Protein AF-A0A2N3AXG7-F1 (afdb_monomer)

pLDDT: mean 76.44, std 20.75, range [35.34, 97.69]

Radius of gyration: 33.72 Å; Cα contacts (8 Å, |Δi|>4): 97; chains: 1; bounding box: 84×44×78 Å

Nearest PDB structures (foldseek):
  7apy-assembly1_B  TM=9.740E-01  e=7.199E-06  Stutzerimonas stutzeri
  6y7d-assembly1_A  TM=9.751E-01  e=1.204E-05  Stutzerimonas stutzeri
  7aq8-assembly1_A  TM=9.779E-01  e=1.204E-05  Stutzerimonas stutzeri
  7aq2-assembly1_A  TM=9.759E-01  e=1.284E-05  Stutzerimonas stutzeri
  7aq6-assembly1_A  TM=9.779E-01  e=1.558E-05  Stutzerimonas stutzeri

Foldseek 3Di:
DDDDPPDDPDQDPCNCPPDPVVVVVVVVVCVVPDPDPPPPPDPDPPPDPDLDDDPPDFAPDWDWDDPPPQQWIWIAGPPVRHTPDIGHGPHCDPPPRQVHDPVNVVVVPD

Secondary structure (DSSP, 8-state):
---------PPPHHHHHS-HHHHHHHHHHHHHS-S-S---------------PPTTPPPSEEEEEE-GGG-EEEEEEETTTEEEEEEESSS--TTT-TTTSHHHHHHHH-

Structure (mmCIF, N/CA/C/O backbone):
data_AF-A0A2N3AXG7-F1
#
_entry.id   AF-A0A2N3AXG7-F1
#
loop_
_atom_site.group_PDB
_atom_site.id
_atom_site.type_symbol
_atom_site.label_atom_id
_atom_site.label_alt_id
_atom_site.label_comp_id
_atom_site.label_asym_id
_atom_site.label_entity_id
_atom_site.label_seq_id
_atom_site.pdbx_PDB_ins_code
_atom_site.Cartn_x
_atom_site.Cartn_y
_atom_site.Cartn_z
_atom_site.occupancy
_atom_site.B_iso_or_equiv
_atom_site.auth_seq_id
_atom_site.auth_comp_id
_atom_site.auth_asym_id
_atom_site.auth_atom_id
_atom_site.pdbx_PDB_model_num
ATOM 1 N N . MET A 1 1 ? 70.076 32.043 -35.216 1.00 35.34 1 MET A N 1
ATOM 2 C CA . MET A 1 1 ? 69.503 30.693 -35.353 1.00 35.34 1 MET A CA 1
ATOM 3 C C . MET A 1 1 ? 68.031 30.889 -35.658 1.00 35.34 1 MET A C 1
ATOM 5 O O . MET A 1 1 ? 67.311 31.403 -34.815 1.00 35.34 1 MET A O 1
ATOM 9 N N . SER A 1 2 ? 67.659 30.713 -36.918 1.00 35.56 2 SER A N 1
ATOM 10 C CA . SER A 1 2 ? 66.322 30.960 -37.454 1.00 35.56 2 SER A CA 1
ATOM 11 C C . SER A 1 2 ? 65.534 29.658 -37.404 1.00 35.56 2 SER A C 1
ATOM 13 O O . SER A 1 2 ? 65.765 28.784 -38.237 1.00 35.56 2 SER A O 1
ATOM 15 N N . ASP A 1 3 ? 64.632 29.538 -36.435 1.00 36.44 3 ASP A N 1
ATOM 16 C CA . ASP A 1 3 ? 63.782 28.359 -36.291 1.00 36.44 3 ASP A CA 1
ATOM 17 C C . ASP A 1 3 ? 62.529 28.526 -37.159 1.00 36.44 3 ASP A C 1
ATOM 19 O O . ASP A 1 3 ? 61.551 29.185 -36.800 1.00 36.44 3 ASP A O 1
ATOM 23 N N . THR A 1 4 ? 62.588 27.949 -38.355 1.00 39.97 4 THR A N 1
ATOM 24 C CA . THR A 1 4 ? 61.444 27.743 -39.241 1.00 39.97 4 THR A CA 1
ATOM 25 C C . THR A 1 4 ? 60.565 26.643 -38.655 1.00 39.97 4 THR A C 1
ATOM 27 O O . THR A 1 4 ? 60.826 25.457 -38.841 1.00 39.97 4 THR A O 1
ATOM 30 N N . ASN A 1 5 ? 59.527 27.031 -37.915 1.00 39.94 5 ASN A N 1
ATOM 31 C CA . ASN A 1 5 ? 58.495 26.099 -37.470 1.00 39.94 5 ASN A CA 1
ATOM 32 C C . ASN A 1 5 ? 57.604 25.712 -38.659 1.00 39.94 5 ASN A C 1
ATOM 34 O O . ASN A 1 5 ? 56.692 26.453 -39.032 1.00 39.94 5 ASN A O 1
ATOM 38 N N . ASP A 1 6 ? 57.879 24.540 -39.229 1.00 43.25 6 ASP A N 1
ATOM 39 C CA . ASP A 1 6 ? 57.037 23.841 -40.199 1.00 43.25 6 ASP A CA 1
ATOM 40 C C . ASP A 1 6 ? 55.641 23.567 -39.612 1.00 43.25 6 ASP A C 1
ATOM 42 O O . ASP A 1 6 ? 55.376 22.560 -38.948 1.00 43.25 6 ASP A O 1
ATOM 46 N N . MET A 1 7 ? 54.714 24.491 -39.858 1.00 40.09 7 MET A N 1
ATOM 47 C CA . MET A 1 7 ? 53.294 24.315 -39.576 1.00 40.09 7 MET A CA 1
ATOM 48 C C . MET A 1 7 ? 52.676 23.412 -40.647 1.00 40.09 7 MET A C 1
ATOM 50 O O . MET A 1 7 ? 52.398 23.836 -41.768 1.00 40.09 7 MET A O 1
ATOM 54 N N . LYS A 1 8 ? 52.436 22.147 -40.283 1.00 50.31 8 LYS A N 1
ATOM 55 C CA . LYS A 1 8 ? 51.579 21.215 -41.035 1.00 50.31 8 LYS A CA 1
ATOM 56 C C . LYS A 1 8 ? 50.239 21.899 -41.363 1.00 50.31 8 LYS A C 1
ATOM 58 O O . LYS A 1 8 ? 49.636 22.467 -40.449 1.00 50.31 8 LYS A O 1
ATOM 63 N N . PRO A 1 9 ? 49.724 21.824 -42.606 1.00 49.94 9 PRO A N 1
ATOM 64 C CA . PRO A 1 9 ? 48.485 22.492 -42.987 1.00 49.94 9 PRO A CA 1
ATOM 65 C C . PRO A 1 9 ? 47.288 21.679 -42.475 1.00 49.94 9 PRO A C 1
ATOM 67 O O . PRO A 1 9 ? 46.662 20.914 -43.202 1.00 49.94 9 PRO A O 1
ATOM 70 N N . GLY A 1 10 ? 47.007 21.793 -41.179 1.00 58.91 10 GLY A N 1
ATOM 71 C CA . GLY A 1 10 ? 45.813 21.248 -40.544 1.00 58.91 10 GLY A CA 1
ATOM 72 C C . GLY A 1 10 ? 44.781 22.354 -40.377 1.00 58.91 10 GLY A C 1
ATOM 73 O O . GLY A 1 10 ? 45.052 23.355 -39.721 1.00 58.91 10 GLY A O 1
ATOM 74 N N . VAL A 1 11 ? 43.602 22.182 -40.971 1.00 63.62 11 VAL A N 1
ATOM 75 C CA . VAL A 1 11 ? 42.491 23.138 -40.865 1.00 63.62 11 VAL A CA 1
ATOM 76 C C . VAL A 1 11 ? 42.128 23.343 -39.391 1.00 63.62 11 VAL A C 1
ATOM 78 O O . VAL A 1 11 ? 41.762 22.399 -38.688 1.00 63.62 11 VAL A O 1
ATOM 81 N N . SER A 1 12 ? 42.244 24.581 -38.909 1.00 65.19 12 SER A N 1
ATOM 82 C CA . SER A 1 12 ? 41.931 24.930 -37.525 1.00 65.19 12 SER A CA 1
ATOM 83 C C . SER A 1 12 ? 40.420 24.923 -37.293 1.00 65.19 12 SER A C 1
ATOM 85 O O . SER A 1 12 ? 39.640 25.381 -38.126 1.00 65.19 12 SER A O 1
ATOM 87 N N . ARG A 1 13 ? 39.978 24.486 -36.106 1.00 62.94 13 ARG A N 1
ATOM 88 C CA . ARG A 1 13 ? 38.559 24.535 -35.686 1.00 62.94 13 ARG A CA 1
ATOM 89 C C . ARG A 1 13 ? 37.971 25.950 -35.755 1.00 62.94 13 ARG A C 1
ATOM 91 O O . ARG A 1 13 ? 36.769 26.111 -35.937 1.00 62.94 13 ARG A O 1
ATOM 98 N N . ARG A 1 14 ? 38.827 26.969 -35.631 1.00 65.69 14 ARG A N 1
ATOM 99 C CA . ARG A 1 14 ? 38.451 28.381 -35.768 1.00 65.69 14 ARG A CA 1
ATOM 100 C C . ARG A 1 14 ? 38.230 28.783 -37.233 1.00 65.69 14 ARG A C 1
ATOM 102 O O . ARG A 1 14 ? 37.354 29.598 -37.506 1.00 65.69 14 ARG A O 1
ATOM 109 N N . ASP A 1 15 ? 38.943 28.157 -38.169 1.00 62.09 15 ASP A N 1
ATOM 110 C CA . ASP A 1 15 ? 38.773 28.385 -39.611 1.00 62.09 15 ASP A CA 1
ATOM 111 C C . ASP A 1 15 ? 37.485 27.745 -40.151 1.00 62.09 15 ASP A C 1
ATOM 113 O O . ASP A 1 15 ? 36.915 28.235 -41.123 1.00 62.09 15 ASP A O 1
ATOM 117 N N . LEU A 1 16 ? 36.988 26.688 -39.496 1.00 63.81 16 LEU A N 1
ATOM 118 C CA . LEU A 1 16 ? 35.723 26.025 -39.840 1.00 63.81 16 LEU A CA 1
ATOM 119 C C . LEU A 1 16 ? 34.479 26.840 -39.431 1.00 63.81 16 LEU A C 1
ATOM 121 O O . LEU A 1 16 ? 33.433 26.726 -40.063 1.00 63.81 16 LEU A O 1
ATOM 125 N N . MET A 1 17 ? 34.586 27.666 -38.387 1.00 66.00 17 MET A N 1
ATOM 126 C CA . MET A 1 17 ? 33.447 28.352 -37.752 1.00 66.00 17 MET A CA 1
ATOM 127 C C . MET A 1 17 ? 33.316 29.839 -38.131 1.00 66.00 17 MET A C 1
ATOM 129 O O . MET A 1 17 ? 32.365 30.491 -37.713 1.00 66.00 17 MET A O 1
ATOM 133 N N . THR A 1 18 ? 34.250 30.401 -38.907 1.00 64.19 18 THR A N 1
ATOM 134 C CA . THR A 1 18 ? 34.326 31.854 -39.174 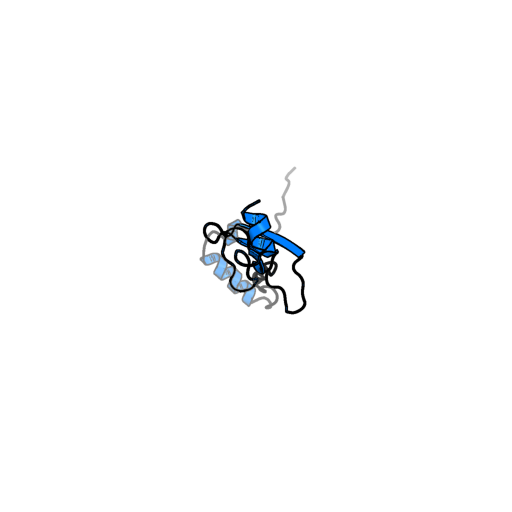1.00 64.19 18 THR A CA 1
ATOM 135 C C . THR A 1 18 ? 33.611 32.329 -40.448 1.00 64.19 18 THR A C 1
ATOM 137 O O . THR A 1 18 ? 33.672 33.512 -40.772 1.00 64.19 18 THR A O 1
ATOM 140 N N . GLY A 1 19 ? 32.862 31.469 -41.150 1.00 57.25 19 GLY A N 1
ATOM 141 C CA . GLY A 1 19 ? 31.907 31.940 -42.161 1.00 57.25 19 GLY A CA 1
ATOM 142 C C . GLY A 1 19 ? 31.287 30.840 -43.035 1.00 57.25 19 GLY A C 1
ATOM 143 O O . GLY A 1 19 ? 31.980 29.889 -43.406 1.00 57.25 19 GLY A O 1
ATOM 144 N N . PRO A 1 20 ? 30.008 30.974 -43.440 1.00 57.38 20 PRO A N 1
ATOM 145 C CA . PRO A 1 20 ? 29.281 29.951 -44.207 1.00 57.38 20 PRO A CA 1
ATOM 146 C C . PRO A 1 20 ? 29.902 29.655 -45.585 1.00 57.38 20 PRO A C 1
ATOM 148 O O . PRO A 1 20 ? 29.749 28.556 -46.113 1.00 57.38 20 PRO A O 1
ATOM 151 N N . ALA A 1 21 ? 30.667 30.596 -46.147 1.00 52.53 21 ALA A N 1
ATOM 152 C CA . ALA A 1 21 ? 31.311 30.449 -47.452 1.00 52.53 21 ALA A CA 1
ATOM 153 C C . ALA A 1 21 ? 32.459 29.416 -47.475 1.00 52.53 21 ALA A C 1
ATOM 155 O O . ALA A 1 21 ? 32.724 28.822 -48.517 1.00 52.53 21 ALA A O 1
ATOM 156 N N . LYS A 1 22 ? 33.135 29.163 -46.342 1.00 51.59 22 LYS A N 1
ATOM 157 C CA . LYS A 1 22 ? 34.269 28.216 -46.288 1.00 51.59 22 LYS A CA 1
ATOM 158 C C . LYS A 1 22 ? 33.840 26.774 -46.011 1.00 51.59 22 LYS A C 1
ATOM 160 O O . LYS A 1 22 ? 34.492 25.847 -46.486 1.00 51.59 22 LYS A O 1
ATOM 165 N N . LEU A 1 23 ? 32.708 26.581 -45.332 1.00 55.22 23 LEU A N 1
ATOM 166 C CA . LEU A 1 23 ? 32.096 25.263 -45.144 1.00 55.22 23 LEU A CA 1
ATOM 167 C C . LEU A 1 23 ? 31.639 24.660 -46.483 1.00 55.22 23 LEU A C 1
ATOM 169 O O . LEU A 1 23 ? 31.842 23.472 -46.719 1.00 55.22 23 LEU A O 1
ATOM 173 N N . ALA A 1 24 ? 31.104 25.486 -47.389 1.00 55.53 24 ALA A N 1
ATOM 174 C CA . ALA A 1 24 ? 30.719 2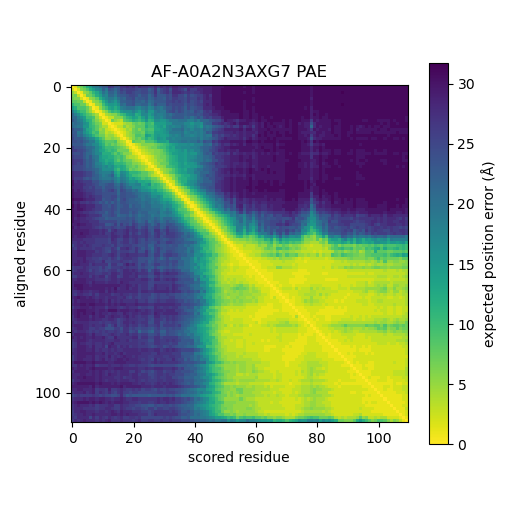5.061 -48.736 1.00 55.53 24 ALA A CA 1
ATOM 175 C C . ALA A 1 24 ? 31.923 24.599 -49.580 1.00 55.53 24 ALA A C 1
ATOM 177 O O . ALA A 1 24 ? 31.811 23.638 -50.337 1.00 55.53 24 ALA A O 1
ATOM 178 N N . LEU A 1 25 ? 33.090 25.229 -49.409 1.00 55.16 25 LEU A N 1
ATOM 179 C CA . LEU A 1 25 ? 34.331 24.837 -50.086 1.00 55.16 25 LEU A CA 1
ATOM 180 C C . LEU A 1 25 ? 34.907 23.522 -49.539 1.00 55.16 25 LEU A C 1
ATOM 182 O O . LEU A 1 25 ? 35.388 22.705 -50.319 1.00 55.16 25 LEU A O 1
ATOM 186 N N . LEU A 1 26 ? 34.807 23.270 -48.229 1.00 55.94 26 LEU A N 1
ATOM 187 C CA . LEU A 1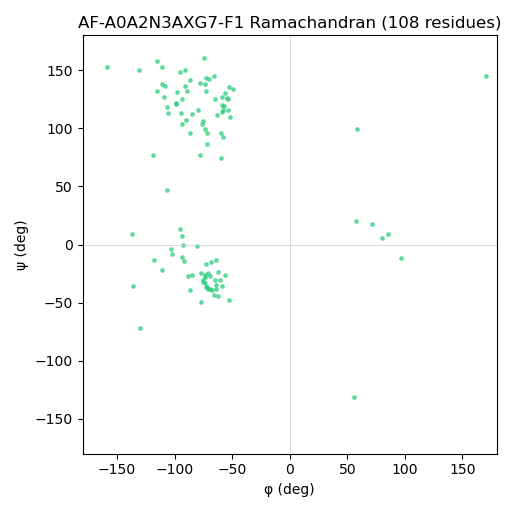 26 ? 35.234 21.997 -47.633 1.00 55.94 26 LEU A CA 1
ATOM 188 C C . LEU A 1 26 ? 34.266 20.847 -47.970 1.00 55.94 26 LEU A C 1
ATOM 190 O O . LEU A 1 26 ? 34.706 19.732 -48.238 1.00 55.94 26 LEU A O 1
ATOM 194 N N . ALA A 1 27 ? 32.961 21.127 -48.033 1.00 54.69 27 ALA A N 1
ATOM 195 C CA . ALA A 1 27 ? 31.952 20.177 -48.502 1.00 54.69 27 ALA A CA 1
ATOM 196 C C . ALA A 1 27 ? 32.094 19.876 -50.007 1.00 54.69 27 ALA A C 1
ATOM 198 O O . ALA A 1 27 ? 31.987 18.722 -50.417 1.00 54.69 27 ALA A O 1
ATOM 199 N N . GLY A 1 28 ? 32.402 20.890 -50.825 1.00 51.97 28 GLY A N 1
ATOM 200 C CA . GLY A 1 28 ? 32.654 20.736 -52.260 1.00 51.97 28 GLY A CA 1
ATOM 201 C C . GLY A 1 28 ? 33.959 19.995 -52.571 1.00 51.97 28 GLY A C 1
ATOM 202 O O . GLY A 1 28 ? 33.987 19.157 -53.468 1.00 51.97 28 GLY A O 1
ATOM 203 N N . ALA A 1 29 ? 35.023 20.231 -51.797 1.00 50.19 29 ALA A N 1
ATOM 204 C CA . ALA A 1 29 ? 36.291 19.514 -51.945 1.00 50.19 29 ALA A CA 1
ATOM 205 C C . ALA A 1 29 ? 36.224 18.065 -51.420 1.00 50.19 29 ALA A C 1
ATOM 207 O O . ALA A 1 29 ? 36.849 17.177 -51.998 1.00 50.19 29 ALA A O 1
ATOM 208 N N . GLY A 1 30 ? 35.429 17.796 -50.376 1.00 48.03 30 GLY A N 1
ATOM 209 C CA . GLY A 1 30 ? 35.178 16.437 -49.877 1.00 48.03 30 GLY A CA 1
ATOM 210 C C . GLY A 1 30 ? 34.311 15.580 -50.808 1.00 48.03 30 GLY A C 1
ATOM 211 O O . GLY A 1 30 ? 34.428 14.358 -50.799 1.00 48.03 30 GLY A O 1
ATOM 212 N N . ALA A 1 31 ? 33.479 16.201 -51.650 1.00 49.69 31 ALA A N 1
ATOM 213 C CA . ALA A 1 31 ? 32.682 15.494 -52.653 1.00 49.69 31 ALA A CA 1
ATOM 214 C C . ALA A 1 31 ? 33.501 15.065 -53.889 1.00 49.69 31 ALA A C 1
ATOM 216 O O . ALA A 1 31 ? 33.138 14.096 -54.552 1.00 49.69 31 ALA A O 1
ATOM 217 N N . ALA A 1 32 ? 34.611 15.750 -54.191 1.00 50.03 32 ALA A N 1
ATOM 218 C CA . ALA A 1 32 ? 35.457 15.452 -55.353 1.00 50.03 32 ALA A CA 1
ATOM 219 C C . ALA A 1 32 ? 36.606 14.463 -55.061 1.00 50.03 32 ALA A C 1
ATOM 221 O O . ALA A 1 32 ? 37.197 13.920 -55.991 1.00 50.03 32 ALA A O 1
ATOM 222 N N . MET A 1 33 ? 36.910 14.192 -53.788 1.00 49.03 33 MET A N 1
ATOM 223 C CA . MET A 1 33 ? 37.971 13.271 -53.362 1.00 49.03 33 MET A CA 1
ATOM 224 C C . MET A 1 33 ? 37.377 12.111 -52.558 1.00 49.03 33 MET A C 1
ATOM 226 O O . MET A 1 33 ? 37.474 12.096 -51.339 1.00 49.03 33 MET A O 1
ATOM 230 N N . GLY A 1 34 ? 36.766 11.147 -53.255 1.00 43.16 34 GLY A N 1
ATOM 231 C CA . GLY A 1 34 ? 36.455 9.809 -52.733 1.00 43.16 34 GLY A CA 1
ATOM 232 C C . GLY A 1 34 ? 35.563 9.784 -51.486 1.00 43.16 34 GLY A C 1
ATOM 233 O O . G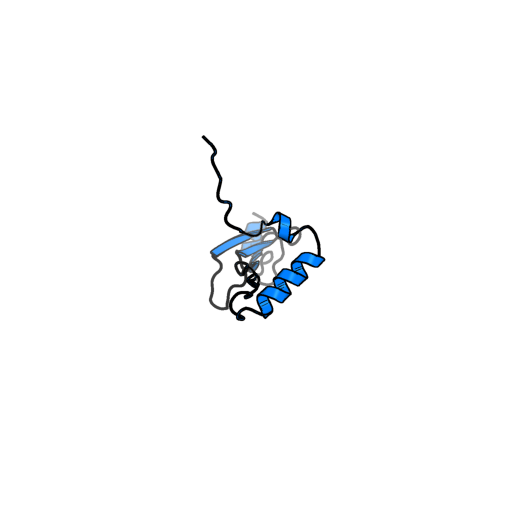LY A 1 34 ? 36.039 9.920 -50.363 1.00 43.16 34 GLY A O 1
ATOM 234 N N . GLY A 1 35 ? 34.267 9.529 -51.682 1.00 47.91 35 GLY A N 1
ATOM 235 C CA . GLY A 1 35 ? 33.245 9.441 -50.633 1.00 47.91 35 GLY A CA 1
ATOM 236 C C . GLY A 1 35 ? 33.478 8.358 -49.569 1.00 47.91 35 GLY A C 1
ATOM 237 O O . GLY A 1 35 ? 32.774 7.355 -49.545 1.00 47.91 35 GLY A O 1
ATOM 238 N N . ALA A 1 36 ? 34.423 8.583 -48.656 1.00 51.19 36 ALA A N 1
ATOM 239 C CA . ALA A 1 36 ? 34.731 7.696 -47.532 1.00 51.19 36 ALA A CA 1
ATOM 240 C C . ALA A 1 36 ? 34.963 8.436 -46.195 1.00 51.19 36 ALA A C 1
ATOM 242 O O . ALA A 1 36 ? 35.384 7.818 -45.222 1.00 51.19 36 ALA A O 1
ATOM 243 N N . GLY A 1 37 ? 34.699 9.749 -46.117 1.00 48.56 37 GLY A N 1
ATOM 244 C CA . GLY A 1 37 ? 35.014 10.561 -44.928 1.00 48.56 37 GLY A CA 1
ATOM 245 C C . GLY A 1 37 ? 33.835 11.217 -44.203 1.00 48.56 37 GLY A C 1
ATOM 246 O O . GLY A 1 37 ? 34.002 11.677 -43.079 1.00 48.56 37 GLY A O 1
ATOM 247 N N . ALA A 1 38 ? 32.643 11.265 -44.802 1.00 52.62 38 ALA A N 1
ATOM 248 C CA . ALA A 1 38 ? 31.483 11.954 -44.228 1.00 52.62 38 ALA A CA 1
ATOM 249 C C . ALA A 1 38 ? 30.436 10.974 -43.678 1.00 52.62 38 ALA A C 1
ATOM 251 O O . ALA A 1 38 ? 29.240 11.123 -43.915 1.00 52.62 38 ALA A O 1
ATOM 252 N N . MET A 1 39 ? 30.877 9.974 -42.911 1.00 52.38 39 MET A N 1
ATOM 253 C CA . MET A 1 39 ? 29.988 9.355 -41.930 1.00 52.38 39 MET A CA 1
ATOM 254 C C . MET A 1 39 ? 29.816 10.368 -40.801 1.00 52.38 39 MET A C 1
ATOM 256 O O . MET A 1 39 ? 30.580 10.385 -39.838 1.00 52.38 39 MET A O 1
ATOM 260 N N . VAL A 1 40 ? 28.844 11.269 -40.957 1.00 58.22 40 VAL A N 1
ATOM 261 C CA . VAL A 1 40 ? 28.322 12.058 -39.841 1.00 58.22 40 VAL A CA 1
ATOM 262 C C . VAL A 1 40 ? 27.955 11.046 -38.764 1.00 58.22 40 VAL A C 1
ATOM 264 O O . VAL A 1 40 ? 27.043 10.243 -38.957 1.00 58.22 40 VAL A O 1
ATOM 267 N N . ALA A 1 41 ? 28.722 11.028 -37.673 1.00 63.94 41 ALA A N 1
ATOM 268 C CA . ALA A 1 41 ? 28.412 10.229 -36.504 1.00 63.94 41 ALA A CA 1
ATOM 269 C C . ALA A 1 41 ? 27.043 10.692 -36.001 1.00 63.94 41 ALA A C 1
ATOM 271 O O . ALA A 1 41 ? 26.925 11.714 -35.326 1.00 63.94 41 ALA A O 1
ATOM 272 N N . MET A 1 42 ? 25.998 9.973 -36.411 1.00 64.88 42 MET A N 1
ATOM 273 C CA . MET A 1 42 ? 24.667 10.113 -35.849 1.00 64.88 42 MET A CA 1
ATOM 274 C C . MET A 1 42 ? 24.823 9.950 -34.336 1.00 64.88 42 MET A C 1
ATOM 276 O O . MET A 1 42 ? 25.404 8.946 -33.909 1.00 64.88 42 MET A O 1
ATOM 280 N N . PRO A 1 43 ? 24.363 10.904 -33.511 1.00 65.44 43 PRO A N 1
ATOM 281 C CA . PRO A 1 43 ? 24.365 10.703 -32.075 1.00 65.44 43 PRO A CA 1
ATOM 282 C C . PRO A 1 43 ? 23.513 9.467 -31.788 1.00 65.44 43 PRO A C 1
ATOM 284 O O . PRO A 1 43 ? 22.309 9.457 -32.045 1.00 65.44 43 PRO A O 1
ATOM 287 N N . THR A 1 44 ? 24.138 8.398 -31.293 1.00 69.94 44 THR A N 1
ATOM 288 C CA . THR A 1 44 ? 23.400 7.264 -30.742 1.00 69.94 44 THR A CA 1
ATOM 289 C C . THR A 1 44 ? 22.554 7.803 -29.594 1.00 69.94 44 THR A C 1
ATOM 291 O O . THR A 1 44 ? 23.133 8.361 -28.656 1.00 69.94 44 THR A O 1
ATOM 294 N N . PRO A 1 45 ? 21.215 7.684 -29.643 1.00 66.94 45 PRO A N 1
ATOM 295 C CA . PRO A 1 45 ? 20.391 8.106 -28.526 1.00 66.94 45 PRO A CA 1
ATOM 296 C C . PRO A 1 45 ? 20.833 7.310 -27.302 1.00 66.94 45 PRO A C 1
ATOM 298 O O . PRO A 1 45 ? 20.931 6.081 -27.351 1.00 66.94 45 PRO A O 1
ATOM 301 N N . ALA A 1 46 ? 21.149 8.011 -26.214 1.00 66.94 46 ALA A N 1
ATOM 302 C CA . ALA A 1 46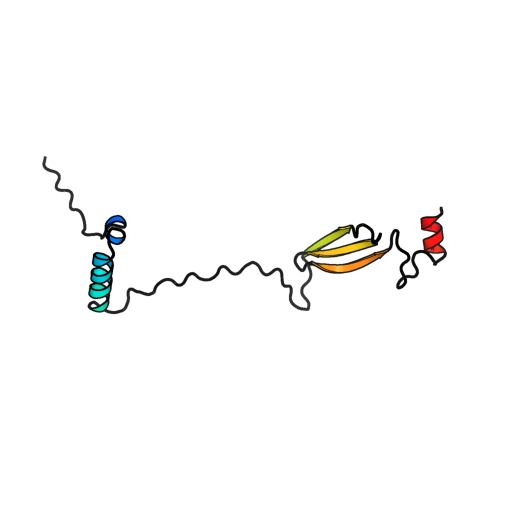 ? 21.429 7.359 -24.949 1.00 66.94 46 ALA A CA 1
ATOM 303 C C . ALA A 1 46 ? 20.193 6.530 -24.580 1.00 66.94 46 ALA A C 1
ATOM 305 O O . ALA A 1 46 ? 19.109 7.082 -24.383 1.00 66.94 46 ALA A O 1
ATOM 306 N N . LYS A 1 47 ? 20.333 5.200 -24.527 1.00 62.00 47 LYS A N 1
ATOM 307 C CA . LYS A 1 47 ? 19.298 4.362 -23.927 1.00 62.00 47 LYS A CA 1
ATOM 308 C C . LYS A 1 47 ? 19.223 4.761 -22.461 1.00 62.00 47 LYS A C 1
ATOM 310 O O . LYS A 1 47 ? 20.163 4.510 -21.711 1.00 62.00 47 LYS A O 1
ATOM 315 N N . ALA A 1 48 ? 18.121 5.393 -22.069 1.00 64.00 48 ALA A N 1
ATOM 316 C CA . ALA A 1 48 ? 17.779 5.485 -20.662 1.00 64.00 48 ALA A CA 1
ATOM 317 C C . ALA A 1 48 ? 17.805 4.060 -20.090 1.00 64.00 48 ALA A C 1
ATOM 319 O O . ALA A 1 48 ? 17.322 3.130 -20.746 1.00 64.00 48 ALA A O 1
ATOM 320 N N . ALA A 1 49 ? 18.403 3.881 -18.911 1.00 67.00 49 ALA A N 1
ATOM 321 C CA . ALA A 1 49 ? 18.212 2.650 -18.159 1.00 67.00 49 ALA A CA 1
ATOM 322 C C . ALA A 1 49 ? 16.696 2.458 -18.022 1.00 67.00 49 ALA A C 1
ATOM 324 O O . ALA A 1 49 ? 16.004 3.336 -17.507 1.00 67.00 49 ALA A O 1
ATOM 325 N N . GLY A 1 50 ? 16.169 1.393 -18.624 1.00 69.50 50 GLY A N 1
ATOM 326 C CA . GLY A 1 50 ? 14.734 1.161 -18.639 1.00 69.50 50 GLY A CA 1
ATOM 327 C C . GLY A 1 50 ? 14.263 0.914 -17.213 1.00 69.50 50 GLY A C 1
ATOM 328 O O . GLY A 1 50 ? 14.778 0.023 -16.550 1.00 69.50 50 GLY A O 1
ATOM 329 N N . PHE A 1 51 ? 13.285 1.689 -16.752 1.00 77.06 51 PHE A N 1
ATOM 330 C CA . PHE A 1 51 ? 12.542 1.386 -15.522 1.00 77.06 51 PHE A CA 1
ATOM 331 C C . PHE A 1 51 ? 11.442 0.335 -15.772 1.00 77.06 51 PHE A C 1
ATOM 333 O O . PHE A 1 51 ? 10.711 -0.052 -14.865 1.00 77.06 51 PHE A O 1
ATOM 340 N N . GLU A 1 52 ? 11.311 -0.112 -17.023 1.00 81.81 52 GLU A N 1
ATOM 341 C CA . GLU A 1 52 ? 10.356 -1.116 -17.465 1.00 81.81 52 GLU A CA 1
ATOM 342 C C . GLU A 1 52 ? 10.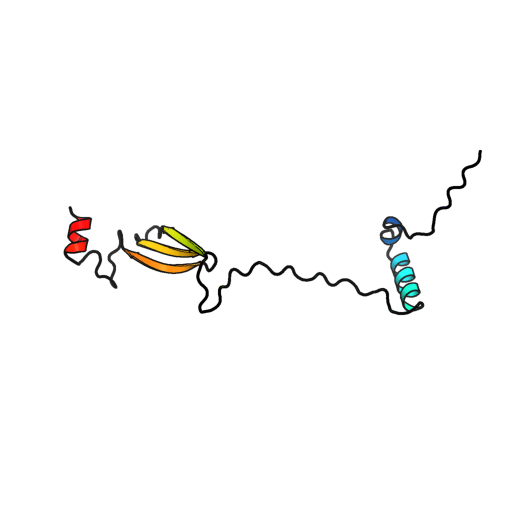925 -2.521 -17.243 1.00 81.81 52 GLU A C 1
ATOM 344 O O . GLU A 1 52 ? 11.878 -2.932 -17.908 1.00 81.81 52 GLU A O 1
ATOM 349 N N . LEU A 1 53 ? 10.314 -3.250 -16.311 1.00 86.25 53 LEU A N 1
ATOM 350 C CA . LEU A 1 53 ? 10.575 -4.666 -16.073 1.00 86.25 53 LEU A CA 1
ATOM 351 C C . LEU A 1 53 ? 9.626 -5.514 -16.919 1.00 86.25 53 LEU A C 1
ATOM 353 O O . LEU A 1 53 ? 8.421 -5.247 -16.982 1.00 86.25 53 LEU A O 1
ATOM 357 N N . LYS A 1 54 ? 10.152 -6.564 -17.549 1.00 89.50 54 LYS A N 1
ATOM 358 C CA . LYS A 1 54 ? 9.342 -7.497 -18.342 1.00 89.50 54 LYS A CA 1
ATOM 359 C C . LYS A 1 54 ? 8.519 -8.425 -17.438 1.00 89.50 54 LYS A C 1
ATOM 361 O O . LYS A 1 54 ? 8.862 -8.631 -16.272 1.00 89.50 54 LYS A O 1
ATOM 366 N N . PRO A 1 55 ? 7.443 -9.049 -17.954 1.00 89.88 55 PRO A N 1
ATOM 367 C CA . PRO A 1 55 ? 6.734 -10.090 -17.215 1.00 89.88 55 PRO A CA 1
ATOM 368 C C . PRO A 1 55 ? 7.689 -11.212 -16.778 1.00 89.88 55 PRO A C 1
ATOM 370 O O . PRO A 1 55 ? 8.390 -11.786 -17.607 1.00 89.88 55 PRO A O 1
ATOM 373 N N . GLY A 1 56 ? 7.705 -11.520 -15.479 1.00 90.94 56 GLY A N 1
ATOM 374 C CA . GLY A 1 56 ? 8.604 -12.513 -14.877 1.00 90.94 56 GLY A CA 1
ATOM 375 C C . GLY A 1 56 ? 9.871 -11.932 -14.240 1.00 90.94 56 GLY A C 1
ATOM 376 O O . GLY A 1 56 ? 10.530 -12.641 -13.485 1.00 90.94 56 GLY A O 1
ATOM 377 N N . GLU A 1 57 ? 10.187 -10.658 -14.476 1.00 92.50 57 GLU A N 1
ATOM 378 C CA . GLU A 1 57 ? 11.276 -9.963 -13.784 1.00 92.50 57 GLU A CA 1
ATOM 379 C C . GLU A 1 57 ? 10.783 -9.362 -12.457 1.00 92.50 57 GLU A C 1
ATOM 381 O O . GLU A 1 57 ? 9.651 -8.871 -12.342 1.00 92.50 57 GLU A O 1
ATOM 386 N N . LEU A 1 58 ? 11.644 -9.434 -11.439 1.00 92.50 58 LEU A N 1
ATOM 387 C CA . LEU A 1 58 ? 11.375 -8.930 -10.095 1.00 92.50 58 LEU A CA 1
ATOM 388 C C . LEU A 1 58 ? 11.930 -7.519 -9.927 1.00 92.50 58 LEU A C 1
ATOM 390 O O . LEU A 1 58 ? 12.964 -7.173 -10.494 1.00 92.50 58 LEU A O 1
ATOM 394 N N . ASP A 1 59 ? 11.246 -6.730 -9.107 1.00 93.31 59 ASP A N 1
ATOM 395 C CA . ASP A 1 59 ? 11.777 -5.465 -8.619 1.00 93.31 59 ASP A CA 1
ATOM 396 C C . ASP A 1 59 ? 12.928 -5.708 -7.638 1.00 93.31 59 ASP A C 1
ATOM 398 O O . ASP A 1 59 ? 12.889 -6.638 -6.829 1.00 93.31 59 ASP A O 1
ATOM 402 N N . GLU A 1 60 ? 13.950 -4.858 -7.707 1.00 92.56 60 GLU A N 1
ATOM 403 C CA . GLU A 1 60 ? 15.144 -4.975 -6.865 1.00 92.56 60 GLU A CA 1
ATOM 404 C C . GLU A 1 60 ? 14.873 -4.523 -5.427 1.00 92.56 60 GLU A C 1
ATOM 406 O O . GLU A 1 60 ? 15.452 -5.064 -4.482 1.00 92.56 60 GLU A O 1
ATOM 411 N N . TYR A 1 61 ? 13.979 -3.545 -5.247 1.00 94.00 61 TYR A N 1
ATOM 412 C CA . TYR A 1 61 ? 13.704 -2.949 -3.945 1.00 94.00 61 TYR A CA 1
ATOM 413 C C . TYR A 1 61 ? 12.214 -2.881 -3.632 1.00 94.00 61 TYR A C 1
ATOM 415 O O . TYR A 1 61 ? 11.369 -2.686 -4.508 1.00 94.00 61 TYR A O 1
ATOM 423 N N . TYR A 1 62 ? 11.919 -2.953 -2.335 1.00 97.12 62 TYR A N 1
ATOM 424 C CA . TYR A 1 62 ? 10.600 -2.674 -1.786 1.00 97.12 62 TYR A CA 1
ATOM 425 C C . TYR A 1 62 ? 10.509 -1.215 -1.345 1.00 97.12 62 TYR A C 1
ATOM 427 O O . TYR A 1 62 ? 11.302 -0.743 -0.530 1.00 97.12 62 TYR A O 1
ATOM 435 N N . GLY A 1 63 ? 9.511 -0.508 -1.863 1.00 96.44 63 GLY A N 1
ATOM 436 C CA . GLY A 1 63 ? 9.138 0.829 -1.430 1.00 96.44 63 GLY A CA 1
ATOM 437 C C . GLY A 1 63 ? 7.951 0.777 -0.477 1.00 96.44 63 GLY A C 1
ATOM 438 O O . GLY A 1 63 ? 6.880 0.310 -0.853 1.00 96.44 63 GLY A O 1
ATOM 439 N N . PHE A 1 64 ? 8.110 1.302 0.735 1.00 97.25 64 PHE A N 1
ATOM 440 C CA . PHE A 1 64 ? 7.000 1.487 1.671 1.00 97.25 64 PHE A CA 1
ATOM 441 C C . PHE A 1 64 ? 6.446 2.901 1.534 1.00 97.25 64 PHE A C 1
ATOM 443 O O . PHE A 1 64 ? 7.125 3.877 1.852 1.00 97.25 64 PHE A O 1
ATOM 450 N N . TRP A 1 65 ? 5.215 3.012 1.043 1.00 96.44 65 TRP A N 1
ATOM 451 C CA . TRP A 1 65 ? 4.576 4.289 0.750 1.00 96.44 65 TRP A CA 1
ATOM 452 C C . TRP A 1 65 ? 3.474 4.630 1.741 1.00 96.44 65 TRP A C 1
ATOM 454 O O . TRP A 1 65 ? 2.604 3.812 2.055 1.00 96.44 65 TRP A O 1
ATOM 464 N N . SER A 1 66 ? 3.475 5.897 2.155 1.00 96.56 66 SER 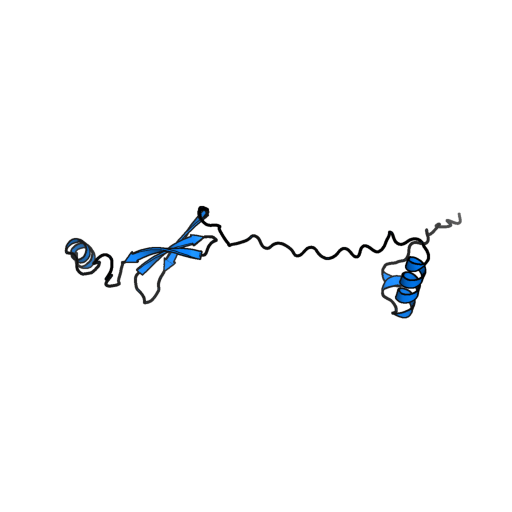A N 1
ATOM 465 C CA . SER A 1 66 ? 2.327 6.519 2.805 1.00 96.56 66 SER A CA 1
ATOM 466 C C . SER A 1 66 ? 1.229 6.763 1.775 1.00 96.56 66 SER A C 1
ATOM 468 O O . SER A 1 66 ? 1.484 7.329 0.710 1.00 96.56 66 SER A O 1
ATOM 470 N N . SER A 1 67 ? -0.003 6.373 2.104 1.00 94.81 67 SER A N 1
ATOM 471 C CA . SER A 1 67 ? -1.171 6.649 1.266 1.00 94.81 67 SER A CA 1
ATOM 472 C C . SER A 1 67 ? -1.942 7.918 1.670 1.00 94.81 67 SER A C 1
ATOM 474 O O . SER A 1 67 ? -3.077 8.121 1.217 1.00 94.81 67 SER A O 1
ATOM 476 N N . GLY A 1 68 ? -1.359 8.768 2.524 1.00 96.12 68 GLY A N 1
ATOM 477 C CA . GLY A 1 68 ? -1.976 10.017 2.979 1.00 96.12 68 GLY A CA 1
ATOM 478 C C . GLY A 1 68 ? -3.352 9.793 3.612 1.00 96.12 68 GLY A C 1
ATOM 479 O O . GLY A 1 68 ? -3.532 8.891 4.429 1.00 96.12 68 GLY A O 1
ATOM 480 N N . GLN A 1 69 ? -4.347 10.573 3.186 1.00 96.31 69 GLN A N 1
ATOM 481 C CA . GLN A 1 69 ? -5.718 10.516 3.705 1.00 96.31 69 GLN A CA 1
ATOM 482 C C . GLN A 1 69 ? -6.443 9.187 3.448 1.00 96.31 69 GLN A C 1
ATOM 484 O O . GLN A 1 69 ? -7.485 8.943 4.046 1.00 96.31 69 GLN A O 1
ATOM 489 N N . SER A 1 70 ? -5.916 8.324 2.571 1.00 95.50 70 SER A N 1
ATOM 490 C CA . SER A 1 70 ? -6.508 6.994 2.366 1.00 95.50 70 SER A CA 1
ATOM 491 C C . SER A 1 70 ? -6.235 6.048 3.539 1.00 95.50 70 SER A C 1
ATOM 493 O O . SER A 1 70 ? -6.903 5.029 3.638 1.00 95.50 70 SER A O 1
ATOM 495 N N . GLY A 1 71 ? -5.268 6.358 4.413 1.00 95.62 71 GLY A N 1
ATOM 496 C CA . GLY A 1 71 ? -5.070 5.646 5.679 1.00 95.62 71 GLY A CA 1
ATOM 497 C C . GLY A 1 71 ? -4.518 4.221 5.571 1.00 95.62 71 GLY A C 1
ATOM 498 O O . GLY A 1 71 ? -4.629 3.461 6.526 1.00 95.62 71 GLY A O 1
ATOM 499 N N . GLU A 1 72 ? -3.930 3.841 4.439 1.00 96.75 72 GLU A N 1
ATOM 500 C CA . GLU A 1 72 ? -3.302 2.530 4.226 1.00 96.75 72 GLU A CA 1
ATOM 501 C C . GLU A 1 72 ? -1.791 2.658 3.991 1.00 96.75 72 GLU A C 1
ATOM 503 O O . GLU A 1 72 ? -1.294 3.714 3.583 1.00 96.75 72 GLU A O 1
ATOM 508 N N . LEU A 1 73 ? -1.062 1.568 4.229 1.00 96.94 73 LEU A N 1
ATOM 509 C CA . LEU A 1 73 ? 0.339 1.425 3.848 1.00 96.94 73 LEU A CA 1
ATOM 510 C C . LEU A 1 73 ? 0.413 0.656 2.529 1.00 96.94 73 LEU A C 1
ATOM 512 O O . LEU A 1 73 ? -0.209 -0.396 2.377 1.00 96.94 73 LEU A O 1
ATOM 516 N N . ARG A 1 74 ? 1.177 1.174 1.567 1.00 97.69 74 ARG A N 1
ATOM 517 C CA . ARG A 1 74 ? 1.353 0.534 0.258 1.00 97.69 74 ARG A CA 1
ATOM 518 C C . ARG A 1 74 ? 2.766 0.011 0.107 1.00 97.69 74 ARG A C 1
ATOM 520 O O . ARG A 1 74 ? 3.721 0.689 0.479 1.00 97.69 74 ARG A O 1
ATOM 527 N N . ILE A 1 75 ? 2.885 -1.182 -0.457 1.00 97.12 75 ILE A N 1
ATOM 528 C CA . ILE A 1 75 ? 4.165 -1.797 -0.794 1.00 97.12 75 ILE A CA 1
ATOM 529 C C . ILE A 1 75 ? 4.310 -1.726 -2.308 1.00 97.12 75 ILE A C 1
ATOM 531 O O . ILE A 1 75 ? 3.479 -2.272 -3.032 1.00 97.12 75 ILE A O 1
ATOM 535 N N . LEU A 1 76 ? 5.337 -1.031 -2.782 1.00 96.38 76 LEU A N 1
ATOM 536 C CA . LEU A 1 76 ? 5.655 -0.873 -4.196 1.00 96.38 76 LEU A CA 1
ATOM 537 C C . LEU A 1 76 ? 6.938 -1.627 -4.543 1.00 96.38 76 LEU A C 1
ATOM 539 O O . LEU A 1 76 ? 7.819 -1.789 -3.701 1.00 96.38 76 LEU A O 1
ATOM 543 N N . GLY A 1 77 ? 7.045 -2.041 -5.800 1.00 95.19 77 GLY A N 1
ATOM 544 C CA . GLY A 1 77 ? 8.296 -2.475 -6.405 1.00 95.19 77 GLY A CA 1
ATOM 545 C C . GLY A 1 77 ? 9.026 -1.286 -7.026 1.00 95.19 77 GLY A C 1
ATOM 546 O O . GLY A 1 77 ? 8.417 -0.488 -7.741 1.00 95.19 77 GLY A O 1
ATOM 547 N N . PHE A 1 78 ? 10.321 -1.151 -6.750 1.00 90.75 78 PHE A N 1
ATOM 548 C CA . PHE A 1 78 ? 11.200 -0.187 -7.407 1.00 90.75 78 PHE A CA 1
ATOM 549 C C . PHE A 1 78 ? 12.272 -0.951 -8.202 1.00 90.75 78 PHE A C 1
ATOM 551 O O . PHE A 1 78 ? 12.888 -1.864 -7.642 1.00 90.75 78 PHE A O 1
ATOM 558 N N . PRO A 1 79 ? 12.534 -0.600 -9.475 1.00 90.62 79 PRO A N 1
ATOM 559 C CA . PRO A 1 79 ? 12.172 0.646 -10.163 1.00 90.62 79 PRO A CA 1
ATOM 560 C C . PRO A 1 79 ? 10.847 0.654 -10.943 1.00 90.62 79 PRO A C 1
ATOM 562 O O . PRO A 1 79 ? 10.513 1.691 -11.516 1.00 90.62 79 PRO A O 1
ATOM 565 N N . SER A 1 80 ? 10.080 -0.442 -10.993 1.00 90.12 80 SER A N 1
ATOM 566 C CA . SER A 1 80 ? 8.878 -0.488 -11.847 1.00 90.12 80 SER A CA 1
ATOM 567 C C . SER A 1 80 ? 7.737 0.425 -11.391 1.00 90.12 80 SER A C 1
ATOM 569 O O . SER A 1 80 ? 6.800 0.664 -12.152 1.00 90.12 80 SER A O 1
ATOM 571 N N . MET A 1 81 ? 7.791 0.916 -10.149 1.00 92.56 81 MET A N 1
ATOM 572 C CA . MET A 1 81 ? 6.763 1.737 -9.501 1.00 92.56 81 MET A CA 1
ATOM 573 C C . MET A 1 81 ? 5.384 1.064 -9.440 1.00 92.56 81 MET A C 1
ATOM 575 O O . MET A 1 81 ? 4.364 1.733 -9.264 1.00 92.56 81 MET A O 1
ATOM 579 N N . ARG A 1 82 ? 5.335 -0.267 -9.564 1.00 94.50 82 ARG A N 1
ATOM 580 C CA . ARG A 1 82 ? 4.100 -1.047 -9.446 1.00 94.50 82 ARG A CA 1
ATOM 581 C C . ARG A 1 82 ? 3.722 -1.205 -7.982 1.00 94.50 82 ARG A C 1
ATOM 583 O O . ARG A 1 82 ? 4.572 -1.477 -7.138 1.00 94.50 82 ARG A O 1
ATOM 590 N N . GLU A 1 83 ? 2.436 -1.088 -7.686 1.00 95.69 83 GLU A N 1
ATOM 591 C CA . GLU A 1 83 ? 1.899 -1.392 -6.364 1.00 95.69 83 GLU A CA 1
ATOM 592 C C . GLU A 1 83 ? 1.728 -2.910 -6.221 1.00 95.69 83 GLU A C 1
ATOM 594 O O . GLU A 1 83 ? 0.958 -3.527 -6.955 1.00 95.69 83 GLU A O 1
ATOM 599 N N . LEU A 1 84 ? 2.475 -3.515 -5.299 1.00 95.94 84 LEU A N 1
ATOM 600 C CA . LEU A 1 84 ? 2.473 -4.958 -5.066 1.00 95.94 84 LEU A CA 1
ATOM 601 C C . LEU A 1 84 ? 1.368 -5.369 -4.091 1.00 95.94 84 LEU A C 1
ATOM 603 O O . LEU A 1 84 ? 0.761 -6.425 -4.255 1.00 95.94 84 LEU A O 1
ATOM 607 N N . MET A 1 85 ? 1.128 -4.559 -3.055 1.00 97.12 85 MET A N 1
ATOM 608 C CA . MET A 1 85 ? 0.153 -4.878 -2.013 1.00 97.12 85 MET A CA 1
ATOM 609 C C . MET A 1 85 ? -0.317 -3.639 -1.248 1.00 97.12 85 MET A C 1
ATOM 611 O O . MET A 1 85 ? 0.435 -2.676 -1.061 1.00 97.12 85 MET A O 1
ATOM 615 N N . ARG A 1 86 ? -1.542 -3.730 -0.715 1.00 97.38 86 ARG A N 1
ATOM 616 C CA . ARG A 1 86 ? -2.110 -2.792 0.261 1.00 97.38 86 ARG A CA 1
ATOM 617 C C . ARG A 1 86 ? -2.225 -3.452 1.619 1.00 97.38 86 ARG A C 1
ATOM 619 O O . ARG A 1 86 ? -2.852 -4.501 1.753 1.00 97.38 86 ARG A O 1
ATOM 626 N N . VAL A 1 87 ? -1.665 -2.801 2.627 1.00 97.25 87 VAL A N 1
ATOM 627 C CA . VAL A 1 87 ? -1.814 -3.183 4.027 1.00 97.25 87 VAL A CA 1
ATOM 628 C C . VAL A 1 87 ? -2.765 -2.180 4.678 1.00 97.25 87 VAL A C 1
ATOM 630 O O . VAL A 1 87 ? -2.426 -0.995 4.772 1.00 97.25 87 VAL A O 1
ATOM 633 N N . PRO A 1 88 ? -3.970 -2.607 5.090 1.00 96.88 88 PRO A N 1
ATOM 634 C CA . PRO A 1 88 ? -4.923 -1.702 5.709 1.00 96.88 88 PRO A CA 1
ATOM 635 C C . PRO A 1 88 ? -4.477 -1.350 7.128 1.00 96.88 88 PRO A C 1
ATOM 637 O O . PRO A 1 88 ? -4.001 -2.214 7.863 1.00 96.88 88 PRO A O 1
ATOM 640 N N . VAL A 1 89 ? -4.612 -0.075 7.496 1.00 95.25 89 VAL A N 1
ATOM 641 C CA . VAL A 1 89 ? -4.181 0.431 8.811 1.00 95.25 89 VAL A CA 1
ATOM 642 C C . VAL A 1 89 ? -5.313 1.228 9.451 1.00 95.25 89 VAL A C 1
ATOM 644 O O . VAL A 1 89 ? -5.974 0.740 10.362 1.00 95.25 89 VAL A O 1
ATOM 647 N N . PHE A 1 90 ? -5.600 2.420 8.930 1.00 96.25 90 PHE A N 1
ATOM 648 C CA . PHE A 1 90 ? -6.636 3.320 9.445 1.00 96.25 90 PHE A CA 1
ATOM 649 C C . PHE A 1 90 ? -7.922 3.301 8.607 1.00 96.25 90 PHE A C 1
ATOM 651 O O . PHE A 1 90 ? -8.923 3.902 8.989 1.00 96.25 90 PHE A O 1
ATOM 658 N N . ASN A 1 91 ? -7.917 2.627 7.456 1.00 95.62 91 ASN A N 1
ATOM 659 C CA . ASN A 1 91 ? -9.075 2.506 6.577 1.00 95.62 91 ASN A CA 1
ATOM 660 C C . ASN A 1 91 ? -9.935 1.277 6.890 1.00 95.62 91 ASN A C 1
ATOM 662 O O . ASN A 1 91 ? -9.433 0.219 7.256 1.00 95.62 91 ASN A O 1
ATOM 66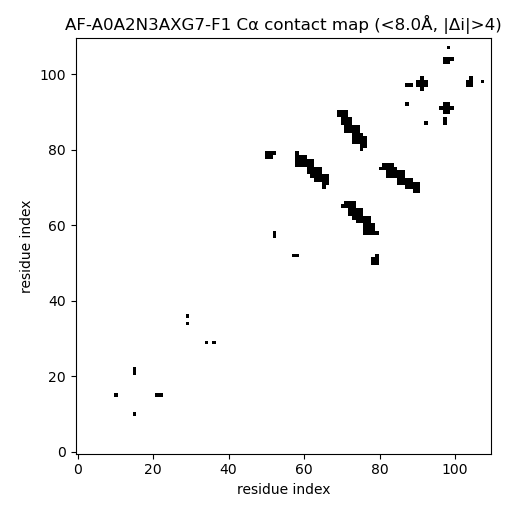6 N N . ARG A 1 92 ? -11.242 1.364 6.624 1.00 95.75 92 ARG A N 1
ATOM 667 C CA . ARG A 1 92 ? -12.117 0.184 6.564 1.00 95.75 92 ARG A CA 1
ATOM 668 C C . ARG A 1 92 ? -11.857 -0.565 5.250 1.00 95.75 92 ARG A C 1
ATOM 670 O O . ARG A 1 92 ? -12.279 -0.117 4.186 1.00 95.75 92 ARG A O 1
ATOM 677 N N . CYS A 1 93 ? -11.174 -1.709 5.306 1.00 95.88 93 CYS A N 1
ATOM 678 C CA . CYS A 1 93 ? -10.801 -2.457 4.101 1.00 95.88 93 CYS A CA 1
ATOM 679 C C . CYS A 1 93 ? -11.855 -3.488 3.692 1.00 95.88 93 CYS A C 1
ATOM 681 O O . CYS A 1 93 ? -11.987 -4.548 4.310 1.00 95.88 93 CYS A O 1
ATOM 683 N N . SER A 1 94 ? -12.590 -3.210 2.615 1.00 96.44 94 SER A N 1
ATOM 684 C CA . SER A 1 94 ? -13.629 -4.116 2.109 1.00 96.44 94 SER A CA 1
ATOM 685 C C . SER A 1 94 ? -13.097 -5.494 1.697 1.00 96.44 94 SER A C 1
ATOM 687 O O . SER A 1 94 ? -13.834 -6.466 1.809 1.00 96.44 94 SER A O 1
ATOM 689 N N . ALA A 1 95 ? -11.849 -5.590 1.226 1.00 96.56 95 ALA A N 1
ATOM 690 C CA . ALA A 1 95 ? -11.291 -6.838 0.703 1.00 96.56 95 ALA A CA 1
ATOM 691 C C . ALA A 1 95 ? -10.895 -7.817 1.818 1.00 96.56 95 ALA A C 1
ATOM 693 O O . ALA A 1 95 ? -11.277 -8.980 1.786 1.00 96.56 95 ALA A O 1
ATOM 694 N N . THR A 1 96 ? -10.148 -7.344 2.820 1.00 95.69 96 THR A N 1
ATOM 695 C CA . THR A 1 96 ? -9.643 -8.192 3.915 1.00 95.69 96 THR A CA 1
ATOM 696 C C . THR A 1 96 ? -10.554 -8.208 5.142 1.00 95.69 96 THR A C 1
ATOM 698 O O . THR A 1 96 ? -10.334 -8.993 6.056 1.00 95.69 96 THR A O 1
ATOM 701 N N . GLY A 1 97 ? -11.560 -7.329 5.201 1.00 96.31 97 GLY A N 1
ATOM 702 C CA . GLY A 1 97 ? -12.431 -7.181 6.369 1.00 96.31 97 GLY A CA 1
ATOM 703 C C . GLY A 1 97 ? -11.830 -6.351 7.510 1.00 96.31 97 GLY A C 1
ATOM 704 O O . GLY A 1 97 ? -12.463 -6.231 8.557 1.00 96.31 97 GLY A O 1
ATOM 705 N N . TRP A 1 98 ? -10.653 -5.741 7.319 1.00 97.31 98 TRP A N 1
ATOM 706 C CA . TRP A 1 98 ? -10.016 -4.890 8.332 1.00 97.31 98 TRP A CA 1
ATOM 707 C C . TRP A 1 98 ? -10.942 -3.749 8.775 1.00 97.31 98 TRP A C 1
ATOM 709 O O . TRP A 1 98 ? -11.526 -3.056 7.930 1.00 97.31 98 TRP A O 1
ATOM 719 N N . GLY A 1 99 ? -11.093 -3.580 10.089 1.00 93.88 99 GLY A N 1
ATOM 720 C CA . GLY A 1 99 ? -12.056 -2.668 10.712 1.00 93.88 99 GLY A CA 1
ATOM 721 C C . GLY A 1 99 ? -13.456 -3.267 10.905 1.00 93.88 99 GLY A C 1
ATOM 722 O O . GLY A 1 99 ? -14.386 -2.533 11.224 1.00 93.88 99 GLY A O 1
ATOM 723 N N . GLN A 1 100 ? -13.632 -4.574 10.678 1.00 95.38 100 GLN A N 1
ATOM 724 C CA . GLN A 1 100 ? -14.864 -5.315 10.987 1.00 95.38 100 GLN A CA 1
ATOM 725 C C . GLN A 1 100 ? -14.586 -6.668 11.649 1.00 95.38 100 GLN 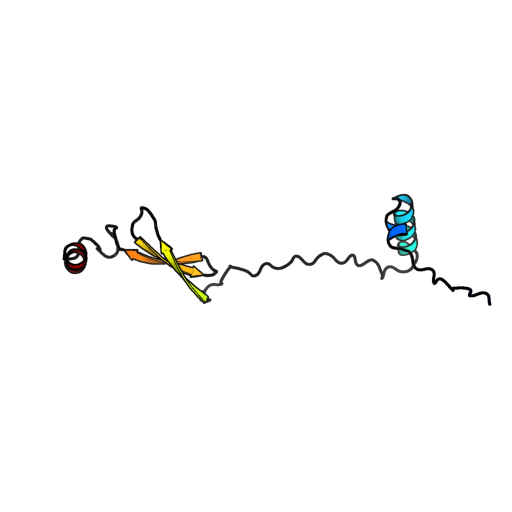A C 1
ATOM 727 O O . GLN A 1 100 ? -15.374 -7.090 12.491 1.00 95.38 100 GLN A O 1
ATOM 732 N N . THR A 1 101 ? -13.513 -7.371 11.274 1.00 97.00 101 THR A N 1
ATOM 733 C CA . THR A 1 101 ? -13.185 -8.652 11.920 1.00 97.00 101 THR A CA 1
ATOM 734 C C . THR A 1 101 ? -12.809 -8.438 13.384 1.00 97.00 101 THR A C 1
ATOM 736 O O . THR A 1 101 ? -12.179 -7.430 13.710 1.00 97.00 101 THR A O 1
ATOM 739 N N . ASN A 1 102 ? -13.162 -9.382 14.261 1.00 97.50 102 ASN A N 1
ATOM 740 C CA . ASN A 1 102 ? -12.900 -9.272 15.700 1.00 97.50 102 ASN A CA 1
ATOM 741 C C . ASN A 1 102 ? -11.405 -9.111 15.996 1.00 97.50 102 ASN A C 1
ATOM 743 O O . ASN A 1 102 ? -11.033 -8.357 16.887 1.00 97.50 102 ASN A O 1
ATOM 747 N N . GLU A 1 103 ? -10.544 -9.763 15.214 1.00 97.12 103 GLU A N 1
ATOM 748 C CA . GLU A 1 103 ? -9.091 -9.659 15.334 1.00 97.12 103 GLU A CA 1
ATOM 749 C C . GLU A 1 103 ? -8.612 -8.244 14.996 1.00 97.12 103 GLU A C 1
ATOM 751 O O . GLU A 1 103 ? -7.786 -7.685 15.712 1.00 97.12 103 GLU A O 1
ATOM 756 N N . SER A 1 104 ? -9.154 -7.641 13.930 1.00 96.31 104 SER A N 1
ATOM 757 C CA . SER A 1 104 ? -8.797 -6.268 13.553 1.00 96.31 104 SER A CA 1
ATOM 758 C C . SER A 1 104 ? -9.362 -5.236 14.525 1.00 96.31 104 SER A C 1
ATOM 760 O O . SER A 1 104 ? -8.671 -4.282 14.862 1.00 96.31 104 SER A O 1
ATOM 762 N N . LEU A 1 105 ? -10.588 -5.439 15.017 1.00 95.50 105 LEU A N 1
ATOM 763 C CA . LEU A 1 105 ? -11.198 -4.565 16.016 1.00 95.50 105 LEU A CA 1
ATOM 764 C C . LEU A 1 105 ? -10.393 -4.590 17.307 1.00 95.50 105 LEU A C 1
ATOM 766 O O . LEU A 1 105 ? -10.073 -3.526 17.817 1.00 95.50 105 LEU A O 1
ATOM 770 N N . LYS A 1 106 ? -9.976 -5.777 17.758 1.00 96.81 106 LYS A N 1
ATOM 771 C CA . LYS A 1 106 ? -9.109 -5.927 18.923 1.00 96.81 106 LYS A CA 1
ATOM 772 C C . LYS A 1 106 ? -7.845 -5.075 18.804 1.00 96.81 106 LYS A C 1
ATOM 774 O O . LYS A 1 106 ? -7.543 -4.329 19.718 1.00 96.81 106 LYS A O 1
ATOM 779 N N . ILE A 1 107 ? -7.161 -5.126 17.658 1.00 96.56 107 ILE A N 1
ATOM 780 C CA . ILE A 1 107 ? -5.946 -4.329 17.402 1.00 96.56 107 ILE A CA 1
ATOM 781 C C . ILE A 1 107 ? -6.231 -2.816 17.366 1.00 96.56 107 ILE A C 1
ATOM 783 O O . ILE A 1 107 ? -5.350 -2.018 17.669 1.00 96.56 107 ILE A O 1
ATOM 787 N N . LEU A 1 108 ? -7.432 -2.402 16.951 1.00 93.50 108 LEU A N 1
ATOM 788 C CA . LEU A 1 108 ? -7.800 -0.987 16.848 1.00 93.50 108 LEU A CA 1
ATOM 789 C C . LEU A 1 108 ? -8.315 -0.393 18.166 1.00 93.50 108 LEU A C 1
ATOM 791 O O . LEU A 1 108 ? -8.251 0.825 18.332 1.00 93.50 108 LEU A O 1
ATOM 795 N N . THR A 1 109 ? -8.881 -1.212 19.055 1.00 90.88 109 THR A N 1
ATOM 796 C CA . THR A 1 109 ? -9.575 -0.742 20.265 1.00 90.88 109 THR A CA 1
ATOM 797 C C . THR A 1 109 ? -8.864 -1.059 21.574 1.00 90.88 109 THR A C 1
ATOM 799 O O . THR A 1 109 ? -9.171 -0.408 22.571 1.00 90.88 109 THR A O 1
ATOM 802 N N . GLU A 1 110 ? -7.983 -2.060 21.595 1.00 83.31 110 GLU A N 1
ATOM 803 C CA . GLU A 1 110 ? -7.157 -2.427 22.756 1.00 83.31 110 GLU A CA 1
ATOM 804 C C . GLU A 1 110 ? -5.719 -1.929 22.580 1.00 83.31 110 GLU A C 1
ATOM 806 O O . GLU A 1 110 ? -5.190 -1.346 23.554 1.00 83.31 110 GLU A O 1
#

Mean predicted aligned error: 17.61 Å

Sequence (110 aa):
MSDTNDMKPGVSRRDLMTGPAKLALLAGAGAAMGGAGAMVAMPTPAKAAGFELKPGELDEYYGFWSSGQSGELRILGFPSMRELMRVPVFNRCSATGWGQTNESLKILTE

Solvent-accessible surface area (backbone atoms only — not comparable to full-atom values): 7254 Å² total; per-residue (Å²): 137,85,84,81,79,83,75,74,95,64,88,48,78,67,69,63,71,72,45,78,75,56,49,54,51,54,55,55,54,48,67,74,58,67,91,79,76,81,77,72,80,70,79,74,76,80,76,70,82,72,53,74,70,58,95,91,60,78,57,87,40,83,41,83,39,84,48,66,95,63,32,32,43,35,38,26,29,34,70,58,70,43,80,74,47,79,46,74,69,75,34,76,31,84,88,82,36,40,71,68,40,69,72,42,39,45,72,74,77,109